Protein AF-A0A2N1PH96-F1 (afdb_monomer)

Structure (mmCIF, N/CA/C/O backbone):
data_AF-A0A2N1PH96-F1
#
_entry.id   AF-A0A2N1PH96-F1
#
loop_
_atom_site.group_PDB
_atom_site.id
_atom_site.type_symbol
_atom_site.label_atom_id
_atom_site.label_alt_id
_atom_site.label_comp_id
_atom_site.label_asym_id
_atom_site.label_entity_id
_atom_site.label_seq_id
_atom_site.pdbx_PDB_ins_code
_atom_site.Cartn_x
_atom_site.Cartn_y
_atom_site.Cartn_z
_atom_site.occupancy
_atom_site.B_iso_or_equiv
_atom_site.auth_seq_id
_atom_site.auth_comp_id
_atom_site.auth_asym_id
_atom_site.auth_atom_id
_atom_site.pdbx_PDB_model_num
ATOM 1 N N . MET A 1 1 ? -21.881 -2.972 7.061 1.00 75.38 1 MET A N 1
ATOM 2 C CA . MET A 1 1 ? -20.442 -2.940 7.422 1.00 75.38 1 MET A CA 1
ATOM 3 C C . MET A 1 1 ? -20.012 -4.102 8.317 1.00 75.38 1 MET A C 1
ATOM 5 O O . MET A 1 1 ? -19.094 -4.794 7.913 1.00 75.38 1 MET A O 1
ATOM 9 N N . LYS A 1 2 ? -20.687 -4.407 9.440 1.00 84.81 2 LYS A N 1
ATOM 10 C CA . LYS A 1 2 ? -20.290 -5.515 10.345 1.00 84.81 2 LYS A CA 1
ATOM 11 C C . LYS A 1 2 ? -20.098 -6.886 9.667 1.00 84.81 2 LYS A C 1
ATOM 13 O O . LYS A 1 2 ? -19.125 -7.567 9.949 1.00 84.81 2 LYS A O 1
ATOM 18 N N . LYS A 1 3 ? -20.984 -7.274 8.736 1.00 88.88 3 LYS A N 1
ATOM 19 C CA . LYS A 1 3 ? -20.842 -8.534 7.971 1.00 88.88 3 LYS A CA 1
ATOM 20 C C . LYS A 1 3 ? -19.588 -8.557 7.083 1.00 88.88 3 LYS A C 1
ATOM 22 O O . LYS A 1 3 ? -18.909 -9.570 7.022 1.00 88.88 3 LYS A O 1
ATOM 27 N N . LEU A 1 4 ? -19.274 -7.434 6.433 1.00 90.06 4 LEU A N 1
ATOM 28 C CA . LEU A 1 4 ? -18.084 -7.303 5.586 1.00 90.06 4 LEU A CA 1
ATOM 29 C C . LEU A 1 4 ? -16.803 -7.325 6.431 1.00 90.06 4 LEU A C 1
ATOM 31 O O . LEU A 1 4 ? -15.839 -7.979 6.068 1.00 90.06 4 LEU A O 1
ATOM 35 N N . GLU A 1 5 ? -16.821 -6.678 7.594 1.00 89.50 5 GLU A N 1
ATOM 36 C CA . GLU A 1 5 ? -15.717 -6.736 8.555 1.00 89.50 5 GLU A CA 1
ATOM 37 C C . GLU A 1 5 ? -15.510 -8.147 9.122 1.00 89.50 5 GLU A C 1
ATOM 39 O O . GLU A 1 5 ? -14.380 -8.608 9.252 1.00 89.50 5 GLU A O 1
ATOM 44 N N . SER A 1 6 ? -16.597 -8.872 9.400 1.00 91.69 6 SER A N 1
ATOM 45 C CA . SER A 1 6 ? -16.528 -10.282 9.794 1.00 91.69 6 SER A CA 1
ATOM 46 C C . SER A 1 6 ? -15.952 -11.160 8.683 1.00 91.69 6 SER A C 1
ATOM 48 O O . SER A 1 6 ? -15.213 -12.092 8.982 1.00 91.69 6 SER A O 1
ATOM 50 N N . PHE A 1 7 ? -16.263 -10.868 7.416 1.00 95.00 7 PHE A N 1
ATOM 51 C CA . PHE A 1 7 ? -15.663 -11.558 6.276 1.00 95.00 7 PHE A CA 1
ATOM 52 C C . PHE A 1 7 ? -14.160 -11.265 6.166 1.00 95.00 7 PHE A C 1
ATOM 54 O O . PHE A 1 7 ? -13.380 -12.203 6.045 1.00 95.00 7 PHE A O 1
ATOM 61 N N . LEU A 1 8 ? -13.734 -10.004 6.286 1.00 92.81 8 LEU A N 1
ATOM 62 C CA . LEU A 1 8 ? -12.311 -9.629 6.253 1.00 92.81 8 LEU A CA 1
ATOM 63 C C . LEU A 1 8 ? -11.494 -10.226 7.411 1.00 92.81 8 LEU A C 1
ATOM 65 O O . LEU A 1 8 ? -10.294 -10.434 7.271 1.00 92.81 8 LEU A O 1
ATOM 69 N N . ASN A 1 9 ? -12.142 -10.538 8.535 1.00 91.75 9 ASN A N 1
ATOM 70 C CA . ASN A 1 9 ? -11.541 -11.258 9.662 1.00 91.75 9 ASN A CA 1
ATOM 71 C C . ASN A 1 9 ? -11.556 -12.788 9.512 1.00 91.75 9 ASN A C 1
ATOM 73 O O . ASN A 1 9 ? -11.071 -13.497 10.390 1.00 91.75 9 ASN A O 1
ATOM 77 N N . SER A 1 10 ? -12.146 -13.324 8.443 1.00 94.12 10 SER A N 1
ATOM 78 C CA . SER A 1 10 ? -12.290 -14.767 8.264 1.00 94.12 10 SER A CA 1
ATOM 79 C C . SER A 1 10 ? -11.099 -15.381 7.528 1.00 94.12 10 SER A C 1
ATOM 81 O O . SER A 1 10 ? -10.511 -14.771 6.632 1.00 94.12 10 SER A O 1
ATOM 83 N N . GLY A 1 11 ? -10.807 -16.651 7.825 1.00 95.31 11 GLY A N 1
ATOM 84 C CA . GLY A 1 11 ? -9.854 -17.441 7.039 1.00 95.31 11 GLY A CA 1
ATOM 85 C C . GLY A 1 11 ? -10.263 -17.588 5.567 1.00 95.31 11 GLY A C 1
ATOM 86 O O . GLY A 1 11 ? -9.399 -17.744 4.710 1.00 95.31 11 GLY A O 1
ATOM 87 N N . LEU A 1 12 ? -11.559 -17.458 5.253 1.00 95.56 12 LEU A N 1
ATOM 88 C CA . LEU A 1 12 ? -12.065 -17.492 3.880 1.00 95.56 12 LEU A CA 1
ATOM 89 C C . LEU A 1 12 ? -11.561 -16.302 3.053 1.00 95.56 12 LEU A C 1
ATOM 91 O O . LEU A 1 12 ? -11.162 -16.491 1.909 1.00 95.56 12 LEU A O 1
ATOM 95 N N . TYR A 1 13 ? -11.540 -15.091 3.617 1.00 96.00 13 TYR A N 1
ATOM 96 C CA . TYR A 1 13 ? -10.972 -13.924 2.934 1.00 96.00 13 TYR A CA 1
ATOM 97 C C . TYR A 1 13 ? -9.489 -14.136 2.626 1.00 96.00 13 TYR A C 1
ATOM 99 O O . TYR A 1 13 ? -9.063 -13.947 1.489 1.00 96.00 13 TYR A O 1
ATOM 107 N N . ILE A 1 14 ? -8.728 -14.596 3.621 1.00 96.00 14 ILE A N 1
ATOM 108 C CA . ILE A 1 14 ? -7.304 -14.909 3.470 1.00 96.00 14 ILE A CA 1
ATOM 109 C C . ILE A 1 14 ? -7.112 -15.932 2.343 1.00 96.00 14 ILE A C 1
ATOM 111 O O . ILE A 1 14 ? -6.329 -15.694 1.425 1.00 96.00 14 ILE A O 1
ATOM 115 N N . PHE A 1 15 ? -7.880 -17.024 2.365 1.00 96.94 15 PHE A N 1
ATOM 116 C CA . PHE A 1 15 ? -7.850 -18.056 1.333 1.00 96.94 15 PHE A CA 1
ATOM 117 C C . PHE A 1 15 ? -8.158 -17.502 -0.063 1.00 96.94 15 PHE A C 1
ATOM 119 O O . PHE A 1 15 ? -7.416 -17.791 -0.994 1.00 96.94 15 PHE A O 1
ATOM 126 N N . ILE A 1 16 ? -9.197 -16.673 -0.215 1.00 96.44 16 ILE A N 1
ATOM 127 C CA . ILE A 1 16 ? -9.560 -16.064 -1.505 1.00 96.44 16 ILE A CA 1
ATOM 128 C C . ILE A 1 16 ? -8.419 -15.200 -2.043 1.00 96.44 16 ILE A C 1
ATOM 130 O O . ILE A 1 16 ? -8.079 -15.306 -3.219 1.00 96.44 16 ILE A O 1
ATOM 134 N N . ILE A 1 17 ? -7.809 -14.369 -1.195 1.00 97.12 17 ILE A N 1
ATOM 135 C CA . ILE A 1 17 ? -6.688 -13.517 -1.604 1.00 97.12 17 ILE A CA 1
ATOM 136 C C . ILE A 1 17 ? -5.512 -14.366 -2.079 1.00 97.12 17 ILE A C 1
ATOM 138 O O . ILE A 1 17 ? -5.009 -14.142 -3.176 1.00 97.12 17 ILE A O 1
ATOM 142 N N . PHE A 1 18 ? -5.122 -15.388 -1.318 1.00 95.75 18 PHE A N 1
ATOM 143 C CA . PHE A 1 18 ? -4.033 -16.273 -1.727 1.00 95.75 18 PHE A CA 1
ATOM 144 C C . PHE A 1 18 ? -4.375 -17.143 -2.937 1.00 95.75 18 PHE A C 1
ATOM 146 O O . PHE A 1 18 ? -3.480 -17.452 -3.718 1.00 95.75 18 PHE A O 1
ATOM 153 N N . LEU A 1 19 ? -5.644 -17.496 -3.147 1.00 94.75 19 LEU A N 1
ATOM 154 C CA . LEU A 1 19 ? -6.083 -18.207 -4.344 1.00 94.75 19 LEU A CA 1
ATOM 155 C C . LEU A 1 19 ? -5.944 -17.329 -5.593 1.00 94.75 19 LEU A C 1
ATOM 157 O O . LEU A 1 19 ? -5.438 -17.801 -6.607 1.00 94.75 19 LEU A O 1
ATOM 161 N N . ILE A 1 20 ? -6.331 -16.048 -5.511 1.00 93.50 20 ILE A N 1
ATOM 162 C CA . ILE A 1 20 ? -6.097 -15.073 -6.589 1.00 93.50 20 ILE A CA 1
ATOM 163 C C . ILE A 1 20 ? -4.599 -14.995 -6.883 1.00 93.50 20 ILE A C 1
ATOM 165 O O . ILE A 1 20 ? -4.194 -15.088 -8.041 1.00 93.50 20 ILE A O 1
ATOM 169 N N . THR A 1 21 ? -3.774 -14.878 -5.843 1.00 92.06 21 THR A N 1
ATOM 170 C CA . THR A 1 21 ? -2.311 -14.815 -5.959 1.00 92.06 21 THR A CA 1
ATOM 171 C C . THR A 1 21 ? -1.735 -16.050 -6.629 1.00 92.06 21 THR A C 1
ATOM 173 O O . THR A 1 21 ? -0.944 -15.924 -7.560 1.00 92.06 21 THR A O 1
ATOM 176 N N . PHE A 1 22 ? -2.169 -17.234 -6.197 1.00 91.00 22 PHE A N 1
ATOM 177 C CA . PHE A 1 22 ? -1.755 -18.506 -6.767 1.00 91.00 22 PHE A CA 1
ATOM 178 C C . PHE A 1 22 ? -2.091 -18.563 -8.257 1.00 91.00 22 PHE A C 1
ATOM 180 O O . PHE A 1 22 ? -1.178 -18.660 -9.067 1.00 91.00 22 PHE A O 1
ATOM 187 N N . VAL A 1 23 ? -3.360 -18.374 -8.634 1.00 89.50 23 VAL A N 1
ATOM 188 C CA . VAL A 1 23 ? -3.805 -18.420 -10.040 1.00 89.50 23 VAL A CA 1
ATOM 189 C C . VAL A 1 23 ? -3.067 -17.399 -10.909 1.00 89.50 23 VAL A C 1
ATOM 191 O O . VAL A 1 23 ? -2.692 -17.705 -12.039 1.00 89.50 23 VAL A O 1
ATOM 194 N N . SER A 1 24 ? -2.805 -16.204 -10.376 1.00 85.25 24 SER A N 1
ATOM 195 C CA . SER A 1 24 ? -2.079 -15.138 -11.084 1.00 85.25 24 SER A CA 1
ATOM 196 C C . SER A 1 24 ? -0.599 -15.462 -11.325 1.00 85.25 24 SER A C 1
ATOM 198 O O . SER A 1 24 ? 0.056 -14.790 -12.124 1.00 85.25 24 SER A O 1
ATOM 200 N N . TRP A 1 25 ? -0.057 -16.466 -10.630 1.00 84.38 25 TRP A N 1
ATOM 201 C CA . TRP A 1 25 ? 1.349 -16.860 -10.697 1.00 84.38 25 TRP A CA 1
ATOM 202 C C . TRP A 1 25 ? 1.571 -18.273 -11.267 1.00 84.38 25 TRP A C 1
ATOM 204 O O . TRP A 1 25 ? 2.633 -18.537 -11.825 1.00 84.38 25 TRP A O 1
ATOM 214 N N . SER A 1 26 ? 0.575 -19.165 -11.216 1.00 81.31 26 SER A N 1
ATOM 215 C CA . SER A 1 26 ? 0.693 -20.585 -11.595 1.00 81.31 26 SER A CA 1
ATOM 216 C C . SER A 1 26 ? 1.130 -20.853 -13.041 1.00 81.31 26 SER A C 1
ATOM 218 O O . SER A 1 26 ? 1.575 -21.955 -13.332 1.00 81.31 26 SER A O 1
ATOM 220 N N . PHE A 1 27 ? 1.028 -19.878 -13.947 1.00 69.00 27 PHE A N 1
ATOM 221 C CA . PHE A 1 27 ? 1.240 -20.078 -15.385 1.00 69.00 27 PHE A CA 1
ATOM 222 C C . PHE A 1 27 ? 2.553 -19.482 -15.927 1.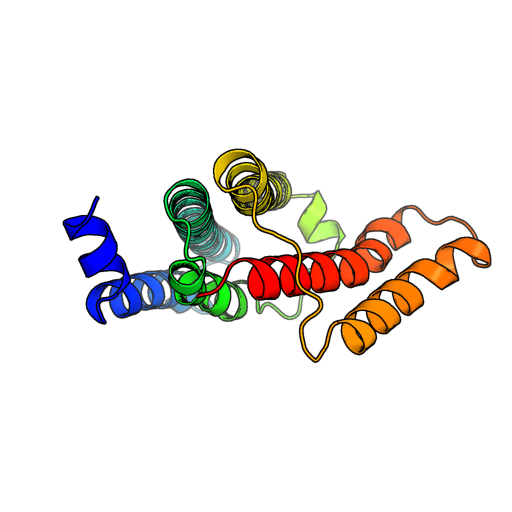00 69.00 27 PHE A C 1
ATOM 224 O O . PHE A 1 27 ? 2.656 -19.205 -17.122 1.00 69.00 27 PHE A O 1
ATOM 231 N N . TYR A 1 28 ? 3.551 -19.267 -15.061 1.00 64.69 28 TYR A N 1
ATOM 232 C CA . TYR A 1 28 ? 4.815 -18.599 -15.409 1.00 64.69 28 TYR A CA 1
ATOM 233 C C . TYR A 1 28 ? 5.633 -19.290 -16.504 1.00 64.69 28 TYR A C 1
ATOM 235 O O . TYR A 1 28 ? 6.210 -18.604 -17.346 1.00 64.69 28 TYR A O 1
ATOM 243 N N . HIS A 1 29 ? 5.676 -20.623 -16.508 1.00 61.03 29 HIS A N 1
ATOM 244 C CA . HIS A 1 29 ? 6.540 -21.378 -17.421 1.00 61.03 29 HIS A CA 1
ATOM 245 C C . HIS A 1 29 ? 5.845 -21.830 -18.712 1.00 61.03 29 HIS A C 1
ATOM 247 O O . HIS A 1 29 ? 6.481 -21.836 -19.762 1.00 61.03 29 HIS A O 1
ATOM 253 N N . ASP A 1 30 ? 4.551 -22.148 -18.655 1.00 60.44 30 ASP A N 1
ATOM 254 C CA . ASP A 1 30 ? 3.833 -22.789 -19.769 1.00 60.44 30 ASP A CA 1
ATOM 255 C C . ASP A 1 30 ? 3.104 -21.800 -20.694 1.00 60.44 30 ASP A C 1
ATOM 257 O O . ASP A 1 30 ? 2.476 -22.194 -21.676 1.00 60.44 30 ASP A O 1
ATOM 261 N N . THR A 1 31 ? 3.176 -20.501 -20.394 1.00 60.03 31 THR A N 1
ATOM 262 C CA . THR A 1 31 ? 2.460 -19.457 -21.135 1.00 60.03 31 THR A CA 1
ATOM 263 C C . THR A 1 31 ? 3.445 -18.555 -21.873 1.00 60.03 31 THR A C 1
ATOM 265 O O . THR A 1 31 ? 4.438 -18.130 -21.279 1.00 60.03 31 THR A O 1
ATOM 268 N N . PRO A 1 32 ? 3.174 -18.179 -23.140 1.00 68.44 32 PRO A N 1
ATOM 269 C CA . PRO A 1 32 ? 3.964 -17.170 -23.832 1.00 68.44 32 PRO A CA 1
ATOM 270 C C . PRO A 1 32 ? 4.161 -15.920 -22.954 1.00 68.44 32 PRO A C 1
ATOM 272 O O . PRO A 1 32 ? 3.184 -15.452 -22.357 1.00 68.44 32 PRO A O 1
ATOM 275 N N . PRO A 1 33 ? 5.371 -15.327 -22.891 1.00 68.56 33 PRO A N 1
ATOM 276 C CA . PRO A 1 33 ? 5.686 -14.267 -21.929 1.00 68.56 33 PRO A CA 1
ATOM 277 C C . PRO A 1 33 ? 4.701 -13.089 -21.921 1.00 68.56 33 PRO A C 1
ATOM 279 O O . PRO A 1 33 ? 4.430 -12.518 -20.869 1.00 68.56 33 PRO A O 1
ATOM 282 N N . HIS A 1 34 ? 4.127 -12.742 -23.076 1.00 68.50 34 HIS A N 1
ATOM 283 C CA . HIS A 1 34 ? 3.141 -11.667 -23.202 1.00 68.50 34 HIS A CA 1
ATOM 284 C C . HIS A 1 34 ? 1.797 -11.994 -22.524 1.00 68.50 34 HIS A C 1
ATOM 286 O O . HIS A 1 34 ? 1.234 -11.136 -21.848 1.00 68.50 34 HIS A O 1
ATOM 292 N N . LEU A 1 35 ? 1.307 -13.231 -22.652 1.00 62.34 35 LEU A N 1
ATOM 293 C CA . LEU A 1 35 ? 0.071 -13.694 -22.012 1.00 62.34 35 LEU A CA 1
ATOM 294 C C . LEU A 1 35 ? 0.272 -13.909 -20.509 1.00 62.34 35 LEU A C 1
ATOM 296 O O . LEU A 1 35 ? -0.582 -13.506 -19.722 1.00 62.34 35 LEU A O 1
ATOM 300 N N . PHE A 1 36 ? 1.422 -14.455 -20.096 1.00 66.38 36 PHE A N 1
ATOM 301 C CA . PHE A 1 36 ? 1.764 -14.550 -18.676 1.00 66.38 36 PHE A CA 1
ATOM 302 C C . PHE A 1 36 ? 1.774 -13.168 -18.018 1.00 66.38 36 PHE A C 1
ATOM 304 O O . PHE A 1 36 ? 1.128 -12.965 -16.990 1.00 66.38 36 PHE A O 1
ATOM 311 N N . ASN A 1 37 ? 2.469 -12.205 -18.634 1.00 73.75 37 ASN A N 1
ATOM 312 C CA . ASN A 1 37 ? 2.522 -10.840 -18.127 1.00 73.75 37 ASN A CA 1
ATOM 313 C C . ASN A 1 37 ? 1.109 -10.244 -18.021 1.00 73.75 37 ASN A C 1
ATOM 315 O O . ASN A 1 37 ? 0.803 -9.626 -17.009 1.00 73.75 37 ASN A O 1
ATOM 319 N N . LEU A 1 38 ? 0.224 -10.482 -18.996 1.00 75.00 38 LEU A N 1
ATOM 320 C CA . LEU A 1 38 ? -1.160 -10.005 -18.942 1.00 75.00 38 LEU A CA 1
ATOM 321 C C . LEU A 1 38 ? -1.938 -10.587 -17.748 1.00 75.00 38 LEU A C 1
ATOM 323 O O . LEU A 1 38 ? -2.524 -9.822 -16.983 1.00 75.00 38 LEU A O 1
ATOM 327 N N . TYR A 1 39 ? -1.936 -11.909 -17.552 1.00 77.12 39 TYR A N 1
ATOM 328 C CA . TYR A 1 39 ? -2.653 -12.538 -16.433 1.00 77.12 39 TYR A CA 1
ATOM 329 C C . TYR A 1 39 ? -2.090 -12.123 -15.075 1.00 77.12 39 TYR A C 1
ATOM 331 O O . TYR A 1 39 ? -2.848 -11.796 -14.160 1.00 77.12 39 TYR A O 1
ATOM 339 N N . ASN A 1 40 ? -0.765 -12.065 -14.963 1.00 81.31 40 ASN A N 1
ATOM 340 C CA . ASN A 1 40 ? -0.082 -11.604 -13.765 1.00 81.31 40 ASN A CA 1
ATOM 341 C C . ASN A 1 40 ? -0.442 -10.143 -13.440 1.00 81.31 40 ASN A C 1
ATOM 343 O O . ASN A 1 40 ? -0.769 -9.822 -12.298 1.00 81.31 40 ASN A O 1
ATOM 347 N N . MET A 1 41 ? -0.475 -9.273 -14.454 1.00 79.94 41 MET A N 1
ATOM 348 C CA . MET A 1 41 ? -0.858 -7.865 -14.321 1.00 79.94 41 MET A CA 1
ATOM 349 C C . MET A 1 41 ? -2.330 -7.691 -13.937 1.00 79.94 41 MET A C 1
ATOM 351 O O . MET A 1 41 ? -2.635 -6.854 -13.087 1.00 79.94 41 MET A O 1
ATOM 355 N N . ILE A 1 42 ? -3.240 -8.485 -14.508 1.00 84.69 42 ILE A N 1
ATOM 356 C CA . ILE A 1 42 ? -4.659 -8.496 -14.116 1.00 84.69 42 ILE A CA 1
ATOM 357 C C . ILE A 1 42 ? -4.792 -8.896 -12.643 1.00 84.69 42 ILE A C 1
ATOM 359 O O . ILE A 1 42 ? -5.450 -8.195 -11.875 1.00 84.69 42 ILE A O 1
ATOM 363 N N . GLY A 1 43 ? -4.126 -9.976 -12.234 1.00 88.50 43 GLY A N 1
ATOM 364 C CA . GLY A 1 43 ? -4.099 -10.438 -10.848 1.00 88.50 43 GLY A CA 1
ATOM 365 C C . GLY A 1 43 ? -3.576 -9.384 -9.878 1.00 88.50 43 GLY A C 1
ATOM 366 O O . GLY A 1 43 ? -4.220 -9.072 -8.873 1.00 88.50 43 GLY A O 1
ATOM 367 N N . LEU A 1 44 ? -2.444 -8.766 -10.222 1.00 88.25 44 LEU A N 1
ATOM 368 C CA . LEU A 1 44 ? -1.855 -7.665 -9.465 1.00 88.25 44 LEU A CA 1
ATOM 369 C C . LEU A 1 44 ? -2.839 -6.501 -9.314 1.00 88.25 44 LEU A C 1
ATOM 371 O O . LEU A 1 44 ? -3.010 -5.974 -8.215 1.00 88.25 44 LEU A O 1
ATOM 375 N N . PHE A 1 45 ? -3.516 -6.111 -10.394 1.00 88.81 45 PHE A N 1
ATOM 376 C CA . PHE A 1 45 ? -4.467 -5.005 -10.368 1.00 88.81 45 PHE A CA 1
ATOM 377 C C . PHE A 1 45 ? -5.707 -5.312 -9.530 1.00 88.81 45 PHE A C 1
ATOM 379 O O . PHE A 1 45 ? -6.146 -4.453 -8.767 1.00 88.81 45 PHE A O 1
ATOM 386 N N . ILE A 1 46 ? -6.238 -6.535 -9.603 1.00 92.81 46 ILE A N 1
ATOM 387 C CA . ILE A 1 46 ? -7.341 -6.983 -8.742 1.00 92.81 46 ILE A CA 1
ATOM 388 C C . ILE A 1 46 ? -6.939 -6.858 -7.271 1.00 92.81 46 ILE A C 1
ATOM 390 O O . ILE A 1 46 ? -7.679 -6.286 -6.471 1.00 92.81 46 ILE A O 1
ATOM 394 N N . LEU A 1 47 ? -5.746 -7.332 -6.911 1.00 94.88 47 LEU A N 1
ATOM 395 C CA . LEU A 1 47 ? -5.243 -7.247 -5.542 1.00 94.88 47 LEU A CA 1
ATOM 396 C C . LEU A 1 47 ? -5.011 -5.797 -5.095 1.00 94.88 47 LEU A C 1
ATOM 398 O O . LEU A 1 47 ? -5.347 -5.455 -3.962 1.00 94.88 47 LEU A O 1
ATOM 402 N N . ILE A 1 48 ? -4.502 -4.927 -5.974 1.00 94.75 48 ILE A N 1
ATOM 403 C CA . ILE A 1 48 ? -4.366 -3.486 -5.711 1.00 94.75 48 ILE A CA 1
ATOM 404 C C . ILE A 1 48 ? -5.736 -2.850 -5.482 1.00 94.75 48 ILE A C 1
ATOM 406 O O . ILE A 1 48 ? -5.908 -2.118 -4.509 1.00 94.75 48 ILE A O 1
ATOM 410 N N . ALA A 1 49 ? -6.725 -3.151 -6.322 1.00 94.56 49 ALA A N 1
ATOM 411 C CA . ALA A 1 49 ? -8.076 -2.626 -6.178 1.00 94.56 49 ALA A CA 1
ATOM 412 C C . ALA A 1 49 ? -8.709 -3.070 -4.851 1.00 94.56 49 ALA A C 1
ATOM 414 O O . ALA A 1 49 ? -9.245 -2.235 -4.121 1.00 94.56 49 ALA A O 1
ATOM 415 N N . ILE A 1 50 ? -8.590 -4.354 -4.493 1.00 95.94 50 ILE A N 1
ATOM 416 C CA . ILE A 1 50 ? -9.064 -4.878 -3.204 1.00 95.94 50 ILE A CA 1
ATOM 417 C C . ILE A 1 50 ? -8.357 -4.165 -2.048 1.00 95.94 50 ILE A C 1
ATOM 419 O O . ILE A 1 50 ? -9.022 -3.664 -1.143 1.00 95.94 50 ILE A O 1
ATOM 423 N N . ASN A 1 51 ? -7.028 -4.065 -2.092 1.00 96.06 51 ASN A N 1
ATOM 424 C CA . ASN A 1 51 ? -6.232 -3.388 -1.073 1.00 96.06 51 ASN A CA 1
ATOM 425 C C . ASN A 1 51 ? -6.677 -1.929 -0.890 1.00 96.06 51 ASN A C 1
ATOM 427 O O . ASN A 1 51 ? -6.952 -1.493 0.227 1.00 96.06 51 ASN A O 1
ATOM 431 N N . THR A 1 52 ? -6.813 -1.184 -1.987 1.00 96.06 52 THR A N 1
ATOM 432 C CA . THR A 1 52 ? -7.257 0.213 -1.978 1.00 96.06 52 THR A CA 1
ATOM 433 C C . THR A 1 52 ? -8.676 0.347 -1.427 1.00 96.06 52 THR A C 1
ATOM 435 O O . THR A 1 52 ? -8.918 1.222 -0.596 1.00 96.06 52 THR A O 1
ATOM 438 N N . LEU A 1 53 ? -9.602 -0.543 -1.796 1.00 95.38 53 LEU A N 1
ATOM 439 C CA . LEU A 1 53 ? -10.964 -0.561 -1.251 1.00 95.38 53 LEU A CA 1
ATOM 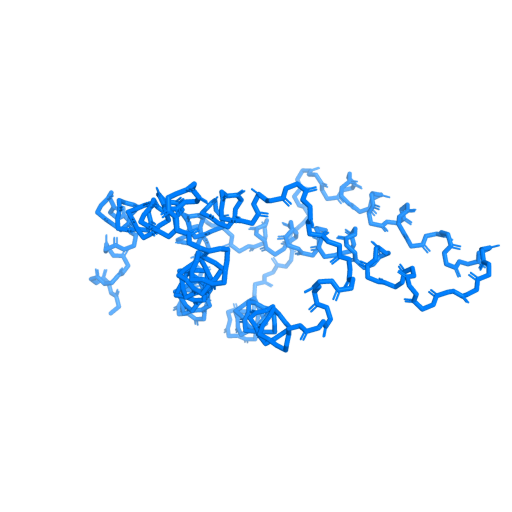440 C C . LEU A 1 53 ? -10.988 -0.855 0.252 1.00 95.38 53 LEU A C 1
ATOM 442 O O . LEU A 1 53 ? -11.722 -0.191 0.988 1.00 95.38 53 LEU A O 1
ATOM 446 N N . VAL A 1 54 ? -10.185 -1.813 0.720 1.00 95.62 54 VAL A N 1
ATOM 447 C CA . VAL A 1 54 ? -10.052 -2.143 2.146 1.00 95.62 54 VAL A CA 1
ATOM 448 C C . VAL A 1 54 ? -9.530 -0.933 2.918 1.00 95.62 54 VAL A C 1
ATOM 450 O O . VAL A 1 54 ? -10.174 -0.501 3.877 1.00 95.62 54 VAL A O 1
ATOM 453 N N . LEU A 1 55 ? -8.427 -0.330 2.465 1.00 96.31 55 LEU A N 1
ATOM 454 C CA . LEU A 1 55 ? -7.834 0.851 3.099 1.00 96.31 55 LEU A CA 1
ATOM 455 C C . LEU A 1 55 ? -8.786 2.053 3.090 1.00 96.31 55 LEU A C 1
ATOM 457 O O . LEU A 1 55 ? -8.889 2.761 4.090 1.00 96.31 55 LEU A O 1
ATOM 461 N N . ALA A 1 56 ? -9.530 2.262 2.004 1.00 95.38 56 ALA A N 1
ATOM 462 C CA . ALA A 1 56 ? -10.511 3.336 1.914 1.00 95.38 56 ALA A CA 1
ATOM 463 C C . ALA A 1 56 ? -11.717 3.115 2.841 1.00 95.38 56 ALA A C 1
ATOM 465 O O . ALA A 1 56 ? -12.317 4.088 3.304 1.00 95.38 56 ALA A O 1
ATOM 466 N N . SER A 1 57 ? -12.091 1.860 3.113 1.00 94.75 57 SER A N 1
ATOM 467 C CA . SER A 1 57 ? -13.350 1.502 3.781 1.00 94.75 57 SER A CA 1
ATOM 468 C C . SER A 1 57 ? -13.223 1.236 5.278 1.00 94.75 57 SER A C 1
ATOM 470 O O . SER A 1 57 ? -14.184 1.480 6.013 1.00 94.75 57 SER A O 1
ATOM 472 N N . PHE A 1 58 ? -12.067 0.760 5.742 1.00 94.50 58 PHE A N 1
ATOM 473 C CA . PHE A 1 58 ? -11.878 0.286 7.112 1.00 94.50 58 PHE A CA 1
ATOM 474 C C . PHE A 1 58 ? -10.777 1.046 7.841 1.00 94.50 58 PHE A C 1
ATOM 476 O O . PHE A 1 58 ? -9.727 1.351 7.285 1.00 94.50 58 PHE A O 1
ATOM 483 N N . LYS A 1 59 ? -11.019 1.316 9.129 1.00 93.31 59 LYS A 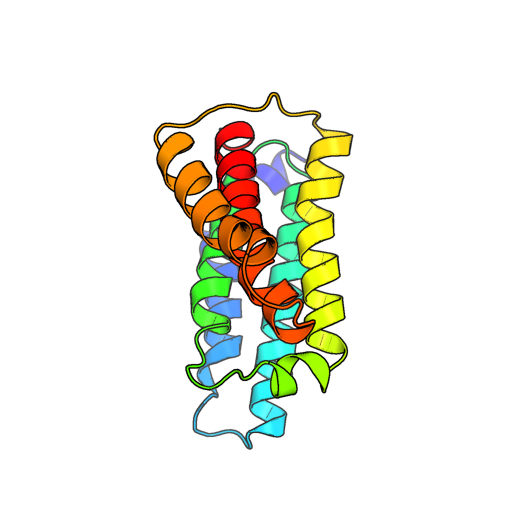N 1
ATOM 484 C CA . LYS A 1 59 ? -10.057 2.002 10.000 1.00 93.31 59 LYS A CA 1
ATOM 485 C C . LYS A 1 59 ? -8.888 1.103 10.407 1.00 93.31 59 LYS A C 1
ATOM 487 O O . LYS A 1 59 ? -7.810 1.625 10.658 1.00 93.31 59 LYS A O 1
ATOM 492 N N . ASN A 1 60 ? -9.111 -0.208 10.523 1.00 93.19 60 ASN A N 1
ATOM 493 C CA . ASN A 1 60 ? -8.041 -1.158 10.800 1.00 93.19 60 ASN A CA 1
ATOM 494 C C . ASN A 1 60 ? -7.408 -1.608 9.482 1.00 93.19 60 ASN A C 1
ATOM 496 O O . ASN A 1 60 ? -8.080 -2.208 8.644 1.00 93.19 60 ASN A O 1
ATOM 500 N N . THR A 1 61 ? -6.124 -1.323 9.309 1.00 94.88 61 THR A N 1
ATOM 501 C CA . THR A 1 61 ? -5.363 -1.711 8.117 1.00 94.88 61 THR A CA 1
ATOM 502 C C . THR A 1 61 ? -4.833 -3.138 8.191 1.00 94.88 61 THR A C 1
ATOM 504 O O . THR A 1 61 ? -4.315 -3.640 7.204 1.00 94.88 61 THR A O 1
ATOM 507 N N . LEU A 1 62 ? -5.035 -3.857 9.301 1.00 94.38 62 LEU A N 1
ATOM 508 C CA . LEU A 1 62 ? -4.689 -5.278 9.403 1.00 94.38 62 LEU A CA 1
ATOM 509 C C . LEU A 1 62 ? -5.357 -6.127 8.301 1.00 94.38 62 LEU A C 1
ATOM 511 O O . LEU A 1 62 ? -4.760 -7.076 7.798 1.00 94.38 62 LEU A O 1
ATOM 515 N N . TYR A 1 63 ? -6.553 -5.736 7.851 1.00 94.81 63 TYR A N 1
ATOM 516 C CA . TYR A 1 63 ? -7.278 -6.409 6.766 1.00 94.81 63 TYR A CA 1
ATOM 517 C C . TYR A 1 63 ? -6.575 -6.328 5.402 1.00 94.81 63 TYR A C 1
ATOM 519 O O . TYR A 1 63 ? -6.900 -7.110 4.510 1.00 94.81 63 TYR A O 1
ATOM 527 N N . SER A 1 64 ? -5.622 -5.411 5.212 1.00 95.56 64 SER A N 1
ATOM 528 C CA . SER A 1 64 ? -4.845 -5.307 3.974 1.00 95.56 64 SER A CA 1
ATOM 529 C C . SER A 1 64 ? -3.553 -6.133 3.996 1.00 95.56 64 SER A C 1
ATOM 531 O O . SER A 1 64 ? -2.876 -6.236 2.976 1.00 95.56 64 SER A O 1
ATOM 533 N N . LEU A 1 65 ? -3.198 -6.780 5.115 1.00 93.62 65 LEU A N 1
ATOM 534 C CA . LEU A 1 65 ? -2.004 -7.632 5.171 1.00 93.62 65 LEU A CA 1
ATOM 535 C C . LEU A 1 65 ? -2.021 -8.775 4.143 1.00 93.62 65 LEU A C 1
ATOM 537 O O . LEU A 1 65 ? -1.003 -8.947 3.471 1.00 93.62 65 LEU A O 1
ATOM 541 N N . PRO A 1 66 ? -3.126 -9.528 3.943 1.00 95.38 66 PRO A N 1
ATOM 542 C CA . PRO A 1 66 ? -3.143 -10.600 2.947 1.00 95.38 66 PRO A CA 1
ATOM 543 C C . PRO A 1 66 ? -2.820 -10.104 1.531 1.00 95.38 66 PRO A C 1
ATOM 545 O O . PRO A 1 66 ? -2.085 -10.765 0.796 1.00 95.38 66 PRO A O 1
ATOM 548 N N . THR A 1 67 ? -3.311 -8.916 1.156 1.00 95.00 67 THR A N 1
ATOM 549 C CA . THR A 1 67 ? -3.016 -8.308 -0.149 1.00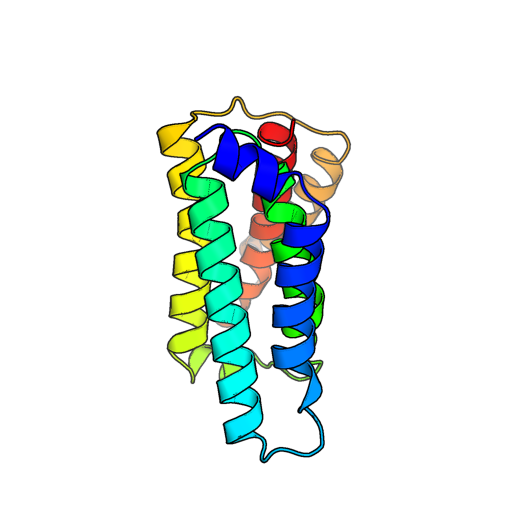 95.00 67 THR A CA 1
ATOM 550 C C . THR A 1 67 ? -1.568 -7.834 -0.246 1.00 95.00 67 THR A C 1
ATOM 552 O O . THR A 1 67 ? -0.925 -8.089 -1.259 1.00 95.00 67 THR A O 1
ATOM 555 N N . ILE A 1 68 ? -1.007 -7.227 0.807 1.00 91.81 68 ILE A N 1
ATOM 556 C CA . ILE A 1 68 ? 0.413 -6.827 0.828 1.00 91.81 68 ILE A CA 1
ATOM 557 C C . ILE A 1 68 ? 1.331 -8.032 0.662 1.00 91.81 68 ILE A C 1
ATOM 559 O O . ILE A 1 68 ? 2.251 -8.000 -0.151 1.00 91.81 68 ILE A O 1
ATOM 563 N N . ILE A 1 69 ? 1.081 -9.097 1.427 1.00 92.75 69 ILE A N 1
ATOM 564 C CA . ILE A 1 69 ? 1.873 -10.326 1.358 1.00 92.75 69 ILE A CA 1
ATOM 565 C C . ILE A 1 69 ? 1.788 -10.910 -0.054 1.00 92.75 69 ILE A C 1
ATOM 567 O O . ILE A 1 69 ? 2.800 -11.311 -0.618 1.00 92.75 69 ILE A O 1
ATOM 571 N N . SER A 1 70 ? 0.605 -10.882 -0.664 1.00 92.69 70 SER A N 1
ATOM 572 C CA . SER A 1 70 ? 0.403 -11.331 -2.043 1.00 92.69 70 SER A CA 1
ATOM 573 C C . SER A 1 70 ? 1.221 -10.542 -3.070 1.00 92.69 70 SER A C 1
ATOM 575 O O . SER A 1 70 ? 1.750 -11.137 -4.010 1.00 92.69 70 SER A O 1
ATOM 577 N N . PHE A 1 71 ? 1.402 -9.229 -2.880 1.00 88.56 71 PHE A N 1
ATOM 578 C CA . PHE A 1 71 ? 2.271 -8.429 -3.750 1.00 88.56 71 PHE A CA 1
ATOM 579 C C . PHE A 1 71 ? 3.723 -8.914 -3.726 1.00 88.56 71 PHE A C 1
ATOM 581 O O . PHE A 1 71 ? 4.360 -8.931 -4.777 1.00 88.56 71 PHE A O 1
ATOM 588 N N . LEU A 1 72 ? 4.230 -9.366 -2.572 1.00 85.12 72 LEU A N 1
ATOM 589 C CA . LEU A 1 72 ? 5.595 -9.898 -2.458 1.00 85.12 72 LEU A CA 1
ATOM 590 C C . LEU A 1 72 ? 5.810 -11.147 -3.320 1.00 85.12 72 LEU A C 1
ATOM 592 O O . LEU A 1 72 ? 6.917 -11.360 -3.804 1.00 85.12 72 LEU A O 1
ATOM 596 N N . PHE A 1 73 ? 4.768 -11.954 -3.531 1.00 82.69 73 PHE A N 1
ATOM 597 C CA . PHE A 1 73 ? 4.843 -13.150 -4.373 1.00 82.69 73 PHE A CA 1
ATOM 598 C C . PHE A 1 73 ? 4.708 -12.823 -5.861 1.00 82.69 73 PHE A C 1
ATOM 600 O O . PHE A 1 73 ? 5.478 -13.326 -6.674 1.00 82.69 73 PHE A O 1
ATOM 607 N N . ILE A 1 74 ? 3.766 -11.951 -6.227 1.00 80.19 74 ILE A N 1
ATOM 608 C CA . ILE A 1 7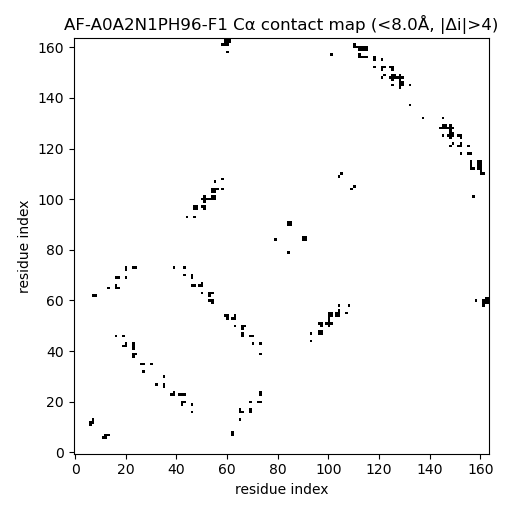4 ? 3.493 -11.622 -7.635 1.00 80.19 74 ILE A CA 1
ATOM 609 C C . ILE A 1 74 ? 4.600 -10.770 -8.258 1.00 80.19 74 ILE A C 1
ATOM 611 O O . ILE A 1 74 ? 4.953 -10.988 -9.414 1.00 80.19 74 ILE A O 1
ATOM 615 N N . ILE A 1 75 ? 5.152 -9.812 -7.507 1.00 73.81 75 ILE A N 1
ATOM 616 C CA . ILE A 1 75 ? 6.151 -8.854 -8.011 1.00 73.81 75 ILE A CA 1
ATOM 617 C C . ILE A 1 75 ? 7.565 -9.466 -8.023 1.00 73.81 75 ILE A C 1
ATOM 619 O O . ILE A 1 75 ? 8.491 -8.877 -8.579 1.00 73.81 75 ILE A O 1
ATOM 623 N N . ASN A 1 76 ? 7.756 -10.667 -7.464 1.00 66.25 76 ASN A N 1
ATOM 624 C CA . ASN A 1 76 ? 9.047 -11.350 -7.447 1.00 66.25 76 ASN A CA 1
ATOM 625 C C . ASN A 1 76 ? 9.419 -11.885 -8.841 1.00 66.25 76 ASN A C 1
ATOM 627 O O . ASN A 1 76 ? 9.270 -13.065 -9.154 1.00 66.25 76 ASN A O 1
ATOM 631 N N . LYS A 1 77 ? 9.902 -10.984 -9.697 1.00 61.09 77 LYS A N 1
ATOM 632 C CA . LYS A 1 77 ? 10.551 -11.295 -10.966 1.00 61.09 77 LYS A CA 1
ATOM 633 C C . LYS A 1 77 ? 11.928 -10.643 -10.950 1.00 61.09 77 LYS A C 1
ATOM 635 O O . LYS A 1 77 ? 12.045 -9.421 -10.963 1.00 61.09 77 LYS A O 1
ATOM 640 N N . ALA A 1 78 ? 12.971 -11.470 -10.934 1.00 47.91 78 ALA A N 1
ATOM 641 C CA . ALA A 1 78 ? 14.368 -11.049 -10.787 1.00 47.91 78 ALA A CA 1
ATOM 642 C C . ALA A 1 78 ? 14.896 -10.128 -11.913 1.00 47.91 78 ALA A C 1
ATOM 644 O O . ALA A 1 78 ? 16.008 -9.623 -11.814 1.00 47.91 78 ALA A O 1
ATOM 645 N N . THR A 1 79 ? 14.122 -9.908 -12.983 1.00 53.28 79 THR A N 1
ATOM 646 C CA . THR A 1 79 ? 14.549 -9.214 -14.211 1.00 53.28 79 THR A CA 1
ATOM 647 C C . THR A 1 79 ? 13.697 -7.994 -14.581 1.00 53.28 79 THR A C 1
ATOM 649 O O . THR A 1 79 ? 13.660 -7.602 -15.746 1.00 53.28 79 THR A O 1
ATOM 652 N N . ILE A 1 80 ? 13.000 -7.364 -13.628 1.00 56.62 80 ILE A N 1
ATOM 653 C CA . ILE A 1 80 ? 12.314 -6.087 -13.897 1.00 56.62 80 ILE A CA 1
ATOM 654 C C . ILE A 1 80 ? 13.361 -4.962 -13.943 1.00 56.62 80 ILE A C 1
ATOM 656 O O . ILE A 1 80 ? 13.836 -4.507 -12.906 1.00 56.62 80 ILE A O 1
ATOM 660 N N . SER A 1 81 ? 13.726 -4.510 -15.147 1.00 55.62 81 SER A N 1
ATOM 661 C CA . SER A 1 81 ? 14.541 -3.301 -15.335 1.00 55.62 81 SER A CA 1
ATOM 662 C C . SER A 1 81 ? 13.674 -2.037 -15.300 1.00 55.62 81 SER A C 1
ATOM 664 O O . SER A 1 81 ? 12.479 -2.086 -15.595 1.00 55.62 81 SER A O 1
ATOM 666 N N . PHE A 1 82 ? 14.265 -0.879 -14.993 1.00 52.38 82 PHE A N 1
ATOM 667 C CA . PHE A 1 82 ? 13.548 0.405 -15.006 1.00 52.38 82 PHE A CA 1
ATOM 668 C C . PHE A 1 82 ? 12.965 0.762 -16.387 1.00 52.38 82 PHE A C 1
ATOM 670 O O . PHE A 1 82 ? 11.867 1.312 -16.447 1.00 52.38 82 PHE A O 1
ATOM 677 N N . GLU A 1 83 ? 13.627 0.378 -17.484 1.00 52.31 83 GLU A N 1
ATOM 678 C CA . GLU A 1 83 ? 13.084 0.506 -18.851 1.00 52.31 83 GLU A CA 1
ATOM 679 C C . GLU A 1 83 ? 11.814 -0.328 -19.055 1.00 52.31 83 GLU A C 1
ATOM 681 O O . GLU A 1 83 ? 10.872 0.100 -19.719 1.00 52.31 83 GLU A O 1
ATOM 686 N N . SER A 1 84 ? 11.751 -1.503 -18.424 1.00 56.84 84 SER A N 1
ATOM 687 C CA . SER A 1 84 ? 10.566 -2.362 -18.457 1.00 56.84 84 SER A CA 1
ATOM 688 C C . SER A 1 84 ? 9.393 -1.745 -17.694 1.00 56.84 84 SER A C 1
ATOM 690 O O . SER A 1 84 ? 8.246 -2.046 -17.988 1.00 56.84 84 SER A O 1
ATOM 692 N N . VAL A 1 85 ? 9.643 -0.899 -16.693 1.00 51.19 85 VAL A N 1
ATOM 693 C CA . VAL A 1 85 ? 8.581 -0.261 -15.897 1.00 51.19 85 VAL A CA 1
ATOM 694 C C . VAL A 1 85 ? 8.024 0.977 -16.602 1.00 51.19 85 VAL A C 1
ATOM 696 O O . VAL A 1 85 ? 6.827 1.237 -16.506 1.00 51.19 85 VAL A O 1
ATOM 699 N N . SER A 1 86 ? 8.860 1.723 -17.330 1.00 49.31 86 SER A N 1
ATOM 700 C CA . SER A 1 86 ? 8.453 2.935 -18.052 1.00 49.31 86 SER A CA 1
ATOM 701 C C . SER A 1 86 ? 7.785 2.652 -19.402 1.00 49.31 86 SER A C 1
ATOM 703 O O . SER A 1 86 ? 6.918 3.421 -19.814 1.00 49.31 86 SER A O 1
ATOM 705 N N . ALA A 1 87 ? 8.127 1.546 -20.072 1.00 56.56 87 ALA A N 1
ATOM 706 C CA . ALA A 1 87 ? 7.536 1.166 -21.360 1.00 56.56 87 ALA A CA 1
ATOM 707 C C . ALA A 1 87 ? 6.070 0.700 -21.257 1.00 56.56 87 ALA A C 1
ATOM 709 O O . ALA A 1 87 ? 5.324 0.762 -22.235 1.00 56.56 87 ALA A O 1
ATOM 710 N N . PHE A 1 88 ? 5.630 0.260 -20.075 1.00 57.28 88 PHE A N 1
ATOM 711 C CA . PHE A 1 88 ? 4.248 -0.133 -19.829 1.00 57.28 88 PHE A CA 1
ATOM 712 C C . PHE A 1 88 ? 3.570 0.950 -18.975 1.00 57.28 88 PHE A C 1
ATOM 714 O O . PHE A 1 88 ? 3.852 1.103 -17.791 1.00 57.28 88 PHE A O 1
ATOM 721 N N . GLY A 1 89 ? 2.622 1.700 -19.544 1.00 64.62 89 GLY A N 1
ATOM 722 C CA . GLY A 1 89 ? 1.833 2.686 -18.783 1.00 64.62 89 GLY A CA 1
ATOM 723 C C . GLY A 1 89 ? 1.001 2.067 -17.644 1.00 64.62 89 GLY A C 1
ATOM 724 O O . GLY A 1 89 ? 0.590 2.757 -16.712 1.00 64.62 89 GLY A O 1
ATOM 725 N N . PHE A 1 90 ? 0.782 0.750 -17.685 1.00 71.94 90 PHE A N 1
ATOM 726 C CA . PHE A 1 90 ? -0.001 0.018 -16.693 1.00 71.94 90 PHE A CA 1
ATOM 727 C C . PHE A 1 90 ? 0.655 -0.050 -15.301 1.00 71.94 90 PHE A C 1
ATOM 729 O O . PHE A 1 90 ? -0.032 0.299 -14.345 1.00 71.94 90 PHE A O 1
ATOM 736 N N . PRO A 1 91 ? 1.938 -0.438 -15.125 1.00 72.75 91 PRO A N 1
ATOM 737 C CA . PRO A 1 91 ? 2.641 -0.324 -13.846 1.00 72.75 91 PRO A CA 1
ATOM 738 C C . PRO A 1 91 ? 2.515 1.048 -13.175 1.00 72.75 91 PRO A C 1
ATOM 740 O O . PRO A 1 91 ? 2.233 1.112 -11.981 1.00 72.75 91 PRO A O 1
ATOM 743 N N . LEU A 1 92 ? 2.653 2.140 -13.935 1.00 75.06 92 LEU A N 1
ATOM 744 C CA . LEU A 1 92 ? 2.503 3.503 -13.408 1.00 75.06 92 LEU A CA 1
ATOM 745 C C . LEU A 1 92 ? 1.076 3.770 -12.918 1.00 75.06 92 LEU A C 1
ATOM 747 O O . LEU A 1 92 ? 0.877 4.308 -11.824 1.00 75.06 92 LEU A O 1
ATOM 751 N N . PHE A 1 93 ? 0.073 3.356 -13.694 1.00 81.94 93 PHE A N 1
ATOM 752 C CA . PHE A 1 93 ? -1.326 3.449 -13.290 1.00 81.94 93 PHE A CA 1
ATOM 753 C C . PHE A 1 93 ? -1.620 2.604 -12.040 1.00 81.94 93 PHE A C 1
ATOM 755 O O . PHE A 1 93 ? -2.172 3.113 -11.066 1.00 81.94 93 PHE A O 1
ATOM 762 N N . ALA A 1 94 ? -1.194 1.341 -12.023 1.00 83.44 94 ALA A N 1
ATOM 763 C CA . ALA A 1 94 ? -1.380 0.424 -10.903 1.00 83.44 94 ALA A CA 1
ATOM 764 C C . ALA A 1 94 ? -0.717 0.952 -9.620 1.00 83.44 94 ALA A C 1
ATOM 766 O O . ALA A 1 94 ? -1.339 0.959 -8.556 1.00 83.44 94 ALA A O 1
ATOM 767 N N . PHE A 1 95 ? 0.506 1.476 -9.724 1.00 81.69 95 PHE A N 1
ATOM 768 C CA . PHE A 1 95 ? 1.211 2.106 -8.611 1.00 81.69 95 PHE A CA 1
ATOM 769 C C . PHE A 1 95 ? 0.476 3.350 -8.088 1.00 81.69 95 PHE A C 1
ATOM 771 O O . PHE A 1 95 ? 0.334 3.527 -6.878 1.00 81.69 95 PHE A O 1
ATOM 778 N N . SER A 1 96 ? -0.074 4.172 -8.985 1.00 86.44 96 SER A N 1
ATOM 779 C CA . SER A 1 96 ? -0.881 5.339 -8.607 1.00 86.44 96 SER A CA 1
ATOM 780 C C . SER A 1 96 ? -2.135 4.928 -7.824 1.00 86.44 96 SER A C 1
ATOM 782 O O . SER A 1 96 ? -2.420 5.490 -6.766 1.00 86.44 96 SER A O 1
ATOM 784 N N . VAL A 1 97 ? -2.853 3.895 -8.282 1.00 90.62 97 VAL A N 1
ATOM 785 C CA . VAL A 1 97 ? -4.032 3.350 -7.582 1.00 90.62 97 VAL A CA 1
ATOM 786 C C . VAL A 1 97 ? -3.659 2.757 -6.221 1.00 90.62 97 VAL A C 1
ATOM 788 O O . VAL A 1 97 ? -4.405 2.922 -5.252 1.00 90.62 97 VAL A O 1
ATOM 791 N N . PHE A 1 98 ? -2.503 2.102 -6.120 1.00 89.81 98 PHE A N 1
ATOM 792 C CA . PHE A 1 98 ? -1.990 1.581 -4.856 1.00 89.81 98 PHE A CA 1
ATOM 793 C C . PHE A 1 98 ? -1.733 2.703 -3.838 1.00 89.81 98 PHE A C 1
ATOM 795 O O . PHE A 1 98 ? -2.146 2.582 -2.684 1.00 89.81 98 PHE A O 1
ATOM 802 N N . LEU A 1 99 ? -1.129 3.821 -4.257 1.00 90.75 99 LEU A N 1
ATOM 803 C CA . LEU A 1 99 ? -0.875 4.976 -3.385 1.00 90.75 99 LEU A CA 1
ATOM 804 C C . LEU A 1 99 ? -2.152 5.725 -2.973 1.00 90.75 99 LEU A C 1
ATOM 806 O O . LEU A 1 99 ? -2.199 6.299 -1.881 1.00 90.75 99 LEU A O 1
ATOM 810 N N . LEU A 1 100 ? -3.208 5.694 -3.793 1.00 94.25 100 LEU A N 1
ATOM 811 C CA . LEU A 1 100 ? -4.495 6.300 -3.436 1.00 94.25 100 LEU A CA 1
ATOM 812 C C . LEU A 1 100 ? -5.116 5.667 -2.183 1.00 94.25 100 LEU A C 1
ATOM 814 O O . LEU A 1 100 ? -5.739 6.381 -1.401 1.00 94.25 100 LEU A O 1
ATOM 818 N N . GLY A 1 101 ? -4.927 4.365 -1.946 1.00 94.25 101 GLY A N 1
ATOM 819 C CA . GLY A 1 101 ? -5.474 3.673 -0.771 1.00 94.25 101 GLY A CA 1
ATOM 820 C C . GLY A 1 101 ? -5.040 4.307 0.558 1.00 94.25 101 GLY A C 1
ATOM 821 O O . GLY A 1 101 ? -5.899 4.777 1.312 1.00 94.25 101 GLY A O 1
ATOM 822 N N . PRO A 1 102 ? -3.727 4.383 0.848 1.00 93.88 102 PRO A N 1
ATOM 823 C CA . PRO A 1 102 ? -3.208 5.077 2.023 1.00 93.88 102 PRO A CA 1
ATOM 824 C C . PRO A 1 102 ? -3.616 6.554 2.096 1.00 93.88 102 PRO A C 1
ATOM 826 O O . PRO A 1 102 ? -3.985 7.022 3.173 1.00 93.88 102 PRO A O 1
ATOM 829 N N . LEU A 1 103 ? -3.607 7.288 0.974 1.00 94.62 103 LEU A N 1
ATOM 830 C CA . LEU A 1 103 ? -4.014 8.701 0.941 1.00 94.62 103 LEU A CA 1
ATOM 831 C C . LEU A 1 103 ? -5.473 8.886 1.376 1.00 94.62 103 LEU A C 1
ATOM 833 O O . LEU A 1 103 ? -5.758 9.674 2.281 1.00 94.62 103 LEU A O 1
ATOM 837 N N . ILE A 1 104 ? -6.395 8.119 0.788 1.00 96.38 104 ILE A N 1
ATOM 838 C CA . ILE A 1 104 ? -7.815 8.131 1.159 1.00 96.38 104 ILE A CA 1
ATOM 839 C C . ILE A 1 104 ? -7.975 7.748 2.633 1.00 96.38 104 ILE A C 1
ATOM 841 O O . ILE A 1 104 ? -8.733 8.395 3.359 1.00 96.38 104 ILE A O 1
ATOM 845 N N . HIS A 1 105 ? -7.239 6.736 3.100 1.00 96.62 105 HIS A N 1
ATOM 846 C CA . HIS A 1 105 ? -7.272 6.305 4.495 1.00 96.62 105 HIS A CA 1
ATOM 847 C C . HIS A 1 105 ? -6.864 7.435 5.453 1.00 96.62 105 HIS A C 1
ATOM 849 O O . HIS A 1 105 ? -7.551 7.683 6.448 1.00 96.62 105 HIS A O 1
ATOM 855 N N . PHE A 1 106 ? -5.785 8.160 5.144 1.00 94.19 106 PHE A N 1
ATOM 856 C CA . PHE A 1 106 ? -5.335 9.305 5.935 1.00 94.19 106 PHE A CA 1
ATOM 857 C C . PHE A 1 106 ? -6.378 10.420 5.985 1.00 94.19 106 PHE A C 1
ATOM 859 O O . PHE A 1 106 ? -6.699 10.905 7.072 1.00 94.19 106 PHE A O 1
ATOM 866 N N . ILE A 1 107 ? -6.939 10.795 4.834 1.00 95.38 107 ILE A N 1
ATOM 867 C CA . ILE A 1 107 ? -7.945 11.861 4.732 1.00 95.38 107 ILE A CA 1
ATOM 868 C C . ILE A 1 107 ? -9.204 11.490 5.526 1.00 95.38 107 ILE A C 1
ATOM 870 O O . ILE A 1 107 ? -9.732 12.307 6.286 1.00 95.38 107 ILE A O 1
ATOM 874 N N . ARG A 1 108 ? -9.674 10.245 5.383 1.00 95.69 108 ARG A N 1
ATOM 875 C CA . ARG A 1 108 ? -10.930 9.774 5.975 1.00 95.69 108 ARG A CA 1
ATOM 876 C C . ARG A 1 108 ? -10.820 9.507 7.473 1.00 95.69 108 ARG A C 1
ATOM 878 O O . ARG A 1 108 ? -11.678 9.945 8.236 1.00 95.69 108 ARG A O 1
ATOM 885 N N . PHE A 1 109 ? -9.807 8.756 7.898 1.00 95.69 109 PHE A N 1
ATOM 886 C CA . PHE A 1 109 ? -9.716 8.251 9.272 1.00 95.69 109 PHE A CA 1
ATOM 887 C C . PHE A 1 109 ? -8.799 9.072 10.175 1.00 95.69 109 PHE A C 1
ATOM 889 O O . PHE A 1 109 ? -8.836 8.863 11.392 1.00 95.69 109 PHE A O 1
ATOM 896 N N . LYS A 1 110 ? -8.018 9.997 9.597 1.00 93.38 110 LYS A N 1
ATOM 897 C CA . LYS A 1 110 ? -7.118 10.928 10.296 1.00 93.38 110 LYS A CA 1
ATOM 898 C C . LYS A 1 110 ? -6.309 10.226 11.401 1.00 93.38 110 LYS A C 1
ATOM 900 O O . LYS A 1 110 ? -6.408 10.605 12.573 1.00 93.38 110 LYS A O 1
ATOM 905 N N . PRO A 1 111 ? -5.575 9.144 11.072 1.00 91.81 111 PRO A N 1
ATOM 906 C CA . PRO A 1 111 ? -4.825 8.391 12.066 1.00 91.81 111 PRO A CA 1
ATOM 907 C C . PRO A 1 111 ? -3.743 9.273 12.697 1.00 91.81 111 PRO A C 1
ATOM 909 O O . PRO A 1 111 ? -3.123 10.104 12.035 1.00 91.81 111 PRO A O 1
ATOM 912 N N . LYS A 1 112 ? -3.506 9.087 13.998 1.00 91.12 112 LYS A N 1
ATOM 913 C CA . LYS A 1 112 ? -2.402 9.756 14.692 1.00 91.12 112 LYS A CA 1
ATOM 914 C C . LYS A 1 112 ? -1.112 9.010 14.378 1.00 91.12 112 LYS A C 1
ATOM 916 O O . LYS A 1 112 ? -1.029 7.814 14.651 1.00 91.12 112 LYS A O 1
ATOM 921 N N . MET A 1 113 ? -0.128 9.720 13.837 1.00 89.12 113 MET A N 1
ATOM 922 C CA . MET A 1 113 ? 1.165 9.139 13.484 1.00 89.12 1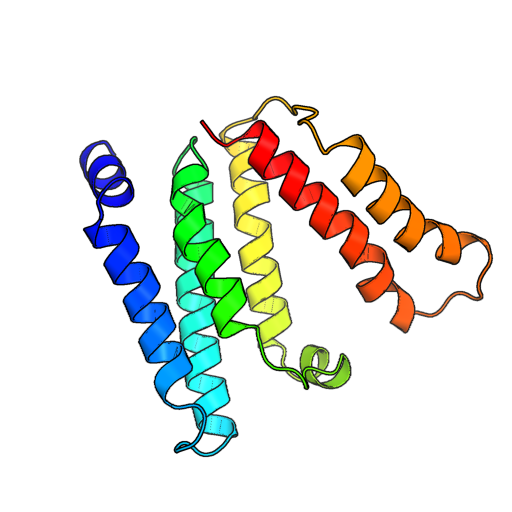13 MET A CA 1
ATOM 923 C C . MET A 1 113 ? 1.877 8.608 14.729 1.00 89.12 113 MET A C 1
ATOM 925 O O . MET A 1 113 ? 2.025 9.322 15.723 1.00 89.12 113 MET A O 1
ATOM 929 N N . LYS A 1 114 ? 2.323 7.355 14.671 1.00 89.00 114 LYS A N 1
ATOM 930 C CA . LYS A 1 114 ? 3.071 6.688 15.736 1.00 89.00 114 LYS A CA 1
ATOM 931 C C . LYS A 1 114 ? 4.486 6.381 15.270 1.00 89.00 114 LYS A C 1
ATOM 933 O O . LYS A 1 114 ? 4.703 5.869 14.174 1.00 89.00 114 LYS A O 1
ATOM 938 N N . LYS A 1 115 ? 5.452 6.639 16.151 1.00 88.25 115 LYS A N 1
ATOM 939 C CA . LYS A 1 115 ? 6.833 6.183 15.987 1.00 88.25 115 LYS A CA 1
ATOM 940 C C . LYS A 1 115 ? 6.918 4.760 16.539 1.00 88.25 115 LYS A C 1
ATOM 942 O O . LYS A 1 115 ? 7.077 4.580 17.740 1.00 88.25 115 LYS A O 1
ATOM 947 N N . GLY A 1 116 ? 6.705 3.760 15.686 1.00 87.69 116 GLY A N 1
ATOM 948 C CA . GLY A 1 116 ? 6.890 2.359 16.079 1.00 87.69 116 GLY A CA 1
ATOM 949 C C . GLY A 1 116 ? 8.362 2.034 16.379 1.00 87.69 116 GLY A C 1
ATOM 950 O O . GLY A 1 116 ? 9.243 2.858 16.134 1.00 87.69 116 GLY A O 1
ATOM 951 N N . ILE A 1 117 ? 8.636 0.803 16.815 1.00 92.38 117 ILE A N 1
ATOM 952 C CA . ILE A 1 117 ? 9.966 0.327 17.252 1.00 92.38 117 ILE A CA 1
ATOM 953 C C . ILE A 1 117 ? 11.073 0.597 16.215 1.00 92.38 117 ILE A C 1
ATOM 955 O O . ILE A 1 117 ? 12.141 1.094 16.555 1.00 92.38 117 ILE A O 1
ATOM 959 N N . PHE A 1 118 ? 10.803 0.346 14.934 1.00 92.88 118 PHE A N 1
ATOM 960 C CA . PHE A 1 118 ? 11.765 0.496 13.837 1.00 92.88 118 PHE A CA 1
ATOM 961 C C . PHE A 1 118 ? 11.746 1.872 13.160 1.00 92.88 118 PHE A C 1
ATOM 963 O O . PHE A 1 118 ? 12.334 2.034 12.093 1.00 92.88 118 PHE A O 1
ATOM 970 N N . PHE A 1 119 ? 11.093 2.879 13.752 1.00 94.00 119 PHE A N 1
ATOM 971 C CA . PHE A 1 119 ? 10.982 4.209 13.138 1.00 94.00 119 PHE A CA 1
ATOM 972 C C . PHE A 1 119 ? 12.351 4.809 12.824 1.00 94.00 119 PHE A C 1
ATOM 974 O O . PHE A 1 119 ? 12.564 5.315 11.728 1.00 94.00 119 PHE A O 1
ATOM 981 N N . LEU A 1 120 ? 13.288 4.713 13.769 1.00 94.38 120 LEU A N 1
ATOM 982 C CA . LEU A 1 120 ? 14.638 5.231 13.582 1.00 94.38 120 LEU A CA 1
ATOM 983 C C . LEU A 1 120 ? 15.398 4.424 12.521 1.00 94.38 120 LEU A C 1
ATOM 985 O O . LEU A 1 120 ? 16.004 5.023 11.645 1.00 94.38 120 LEU A O 1
ATOM 989 N N . GLY A 1 121 ? 15.306 3.090 12.542 1.00 94.25 121 GLY A N 1
ATOM 990 C CA . GLY A 1 121 ? 15.973 2.227 11.560 1.00 94.25 121 GLY A CA 1
ATOM 991 C C . GLY A 1 121 ? 15.528 2.513 10.123 1.00 94.25 121 GLY A C 1
ATOM 992 O O . GLY A 1 121 ? 16.359 2.824 9.273 1.00 94.25 121 GLY A O 1
ATOM 993 N N . PHE A 1 122 ? 14.218 2.500 9.859 1.00 93.31 122 PHE A N 1
ATOM 994 C CA . PHE A 1 12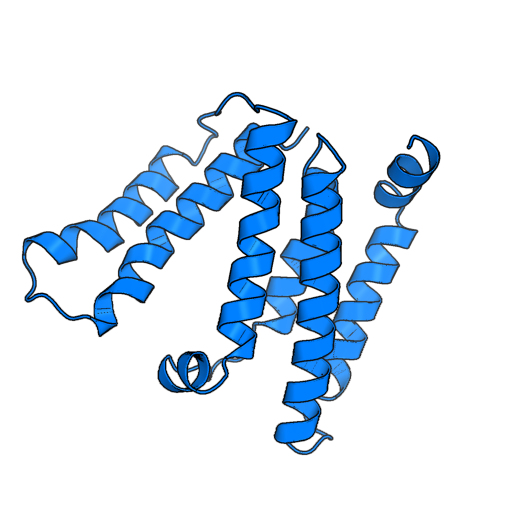2 ? 13.695 2.842 8.531 1.00 93.31 122 PHE A CA 1
ATOM 995 C C . PHE A 1 122 ? 13.923 4.313 8.168 1.00 93.31 122 PHE A C 1
ATOM 997 O O . PHE A 1 122 ? 14.148 4.614 7.000 1.00 93.31 122 PHE A O 1
ATOM 1004 N N . GLY A 1 123 ? 13.916 5.223 9.147 1.00 95.00 123 GLY A N 1
ATOM 1005 C CA . GLY A 1 123 ? 14.250 6.629 8.927 1.00 95.00 123 GLY A CA 1
ATOM 1006 C C . GLY A 1 123 ? 15.702 6.822 8.482 1.00 95.00 123 GLY A C 1
ATOM 1007 O O . GLY A 1 123 ? 15.957 7.561 7.537 1.00 95.00 1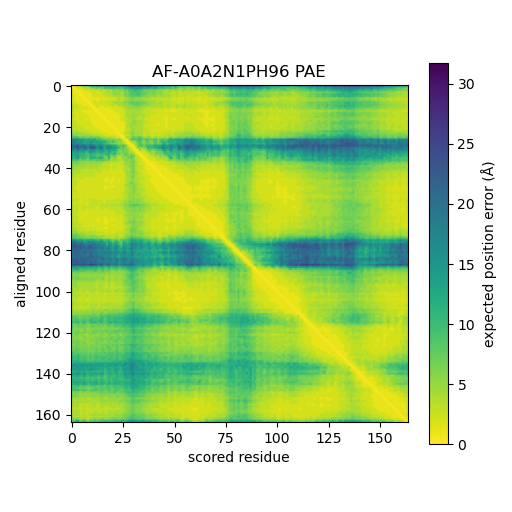23 GLY A O 1
ATOM 1008 N N . LEU A 1 124 ? 16.652 6.117 9.104 1.00 95.44 124 LEU A N 1
ATOM 1009 C CA . LEU A 1 124 ? 18.061 6.140 8.701 1.00 95.44 124 LEU A CA 1
ATOM 1010 C C . LEU A 1 124 ? 18.277 5.513 7.320 1.00 95.44 124 LEU A C 1
ATOM 1012 O O . LEU A 1 124 ? 19.061 6.045 6.540 1.00 95.44 124 LEU A O 1
ATOM 1016 N N . ILE A 1 125 ? 17.561 4.431 6.994 1.00 93.12 125 ILE A N 1
ATOM 1017 C CA . ILE A 1 125 ? 17.578 3.849 5.643 1.00 93.12 125 ILE A CA 1
ATOM 1018 C C . ILE A 1 125 ? 17.027 4.858 4.629 1.00 93.12 125 ILE A C 1
ATOM 1020 O O . ILE A 1 125 ? 17.643 5.088 3.599 1.00 93.12 125 ILE A O 1
ATOM 1024 N N . ALA A 1 126 ? 15.900 5.515 4.908 1.00 93.81 126 ALA A N 1
ATOM 1025 C CA . ALA A 1 126 ? 15.376 6.541 4.008 1.00 93.81 126 ALA A CA 1
ATOM 1026 C C . ALA A 1 126 ? 16.395 7.672 3.787 1.00 93.81 126 ALA A C 1
ATOM 1028 O O . ALA A 1 126 ? 16.624 8.083 2.652 1.00 93.81 126 ALA A O 1
ATOM 1029 N N . LEU A 1 127 ? 17.060 8.126 4.853 1.00 93.69 127 LEU A N 1
ATOM 1030 C CA . LEU A 1 127 ? 18.108 9.139 4.757 1.00 93.69 127 LEU A CA 1
ATOM 1031 C C . LEU A 1 127 ? 19.313 8.660 3.943 1.00 93.69 127 LEU A C 1
ATOM 1033 O O . LEU A 1 127 ? 19.803 9.425 3.119 1.00 93.69 127 LEU A O 1
ATOM 1037 N N . SER A 1 128 ? 19.772 7.416 4.100 1.00 92.38 128 SER A N 1
ATOM 1038 C CA . SER A 1 128 ? 20.921 6.915 3.332 1.00 92.38 128 SER A CA 1
ATOM 1039 C C . SER A 1 128 ? 20.664 6.884 1.822 1.00 92.38 128 SER A C 1
ATOM 1041 O O . SER A 1 128 ? 21.601 7.064 1.051 1.00 92.38 128 SER A O 1
ATOM 1043 N N . TYR A 1 129 ? 19.404 6.739 1.400 1.00 88.25 129 TYR A N 1
ATOM 1044 C CA . TYR A 1 129 ? 18.987 6.818 -0.006 1.00 88.25 129 TYR A CA 1
ATOM 1045 C C . TYR A 1 129 ? 18.836 8.260 -0.526 1.00 88.25 129 TYR A C 1
ATOM 1047 O O . TYR A 1 129 ? 18.917 8.486 -1.736 1.00 88.25 129 TYR A O 1
ATOM 1055 N N . LEU A 1 130 ? 18.623 9.237 0.364 1.00 89.94 130 LEU A N 1
ATOM 1056 C CA . LEU A 1 130 ? 18.451 10.653 0.013 1.00 89.94 130 LEU A CA 1
ATOM 1057 C C . LEU A 1 130 ? 19.754 11.458 0.074 1.00 89.94 130 LEU A C 1
ATOM 1059 O O . LEU A 1 130 ? 19.934 12.370 -0.725 1.00 89.94 130 LEU A O 1
ATOM 1063 N N . ILE A 1 131 ? 20.668 11.132 0.993 1.00 90.62 131 ILE A N 1
ATOM 1064 C CA . ILE A 1 131 ? 21.941 11.850 1.186 1.00 90.62 131 ILE A CA 1
ATOM 1065 C C . ILE A 1 131 ? 22.781 11.932 -0.109 1.00 90.62 131 ILE A C 1
ATOM 1067 O O . ILE A 1 131 ? 23.289 13.021 -0.382 1.00 90.62 131 ILE A O 1
ATOM 1071 N N . PRO A 1 132 ? 22.896 10.875 -0.947 1.00 88.62 132 PRO A N 1
ATOM 1072 C CA . PRO A 1 132 ? 23.603 10.954 -2.229 1.00 88.62 132 PRO A CA 1
ATOM 1073 C C . PRO A 1 132 ? 23.152 12.103 -3.133 1.00 88.62 132 PRO A C 1
ATOM 1075 O O . PRO A 1 132 ? 23.998 12.745 -3.743 1.00 88.62 132 PRO A O 1
ATOM 1078 N N . LEU A 1 133 ? 21.861 12.464 -3.125 1.00 85.00 133 LEU A N 1
ATOM 1079 C CA . LEU A 1 133 ? 21.308 13.535 -3.969 1.00 85.00 133 LEU A CA 1
ATOM 1080 C C . LEU A 1 133 ? 21.918 14.923 -3.707 1.00 85.00 133 LEU A C 1
ATOM 1082 O O . LEU A 1 133 ? 21.710 15.837 -4.500 1.00 85.00 133 LEU A O 1
ATOM 1086 N N . ILE A 1 134 ? 22.629 15.101 -2.591 1.00 87.81 134 ILE A N 1
ATOM 1087 C CA . ILE A 1 134 ? 23.256 16.370 -2.203 1.00 87.81 134 ILE A CA 1
ATOM 1088 C C . ILE A 1 134 ? 24.652 16.513 -2.828 1.00 87.81 134 ILE A C 1
ATOM 1090 O O . ILE A 1 134 ? 25.058 17.626 -3.155 1.00 87.81 134 ILE A O 1
ATOM 1094 N N . TYR A 1 135 ? 25.402 15.414 -2.962 1.00 88.12 135 TYR A N 1
ATOM 1095 C CA . TYR A 1 135 ? 26.827 15.450 -3.320 1.00 88.12 135 TYR A CA 1
ATOM 1096 C C . TYR A 1 135 ? 27.184 14.681 -4.597 1.00 88.12 135 TYR A C 1
ATOM 1098 O O . TYR A 1 135 ? 28.306 14.821 -5.081 1.00 88.12 135 TYR A O 1
ATOM 1106 N N . THR A 1 136 ? 26.273 13.881 -5.157 1.00 85.19 136 THR A N 1
ATOM 1107 C CA . THR A 1 136 ? 26.452 13.282 -6.485 1.00 85.19 136 THR A CA 1
ATOM 1108 C C . THR A 1 136 ? 25.858 14.184 -7.568 1.00 85.19 136 THR A C 1
ATOM 1110 O O . THR A 1 136 ? 24.894 14.905 -7.297 1.00 85.19 136 THR A O 1
ATOM 1113 N N . PRO A 1 137 ? 26.374 14.138 -8.810 1.00 86.69 137 PRO A N 1
ATOM 1114 C CA . PRO A 1 137 ? 25.725 14.784 -9.944 1.00 86.69 137 PRO A CA 1
ATOM 1115 C C . PRO A 1 137 ? 24.248 14.391 -10.039 1.00 86.69 137 PRO A C 1
ATOM 1117 O O . PRO A 1 137 ? 23.879 13.245 -9.776 1.00 86.69 137 PRO A O 1
ATOM 1120 N N . PHE A 1 138 ? 23.396 15.355 -10.389 1.00 84.00 138 PHE A N 1
ATOM 1121 C CA . PHE A 1 138 ? 21.967 15.104 -10.512 1.00 84.00 138 PHE A CA 1
ATOM 1122 C C . PHE A 1 138 ? 21.689 14.216 -11.727 1.00 84.00 138 PHE A C 1
ATOM 1124 O O . PHE A 1 138 ? 21.907 14.621 -12.868 1.00 84.00 138 PHE A O 1
ATOM 1131 N N . GLU A 1 139 ? 21.148 13.029 -11.472 1.00 81.06 139 GLU A N 1
ATOM 1132 C CA . GLU A 1 139 ? 20.728 12.086 -12.500 1.00 81.06 139 GLU A CA 1
ATOM 1133 C C . GLU A 1 139 ? 19.250 11.743 -12.322 1.00 81.06 139 GLU A C 1
ATOM 1135 O O . GLU A 1 139 ? 18.818 11.274 -11.268 1.00 81.06 139 GLU A O 1
ATOM 1140 N N . ILE A 1 140 ? 18.456 11.928 -13.379 1.00 77.44 140 ILE A N 1
ATOM 1141 C CA . ILE A 1 140 ? 17.012 11.632 -13.362 1.00 77.44 140 ILE A CA 1
ATOM 1142 C C . ILE A 1 140 ? 16.763 10.152 -13.031 1.00 77.44 140 ILE A C 1
ATOM 1144 O O . ILE A 1 140 ? 15.816 9.822 -12.316 1.00 77.44 140 ILE A O 1
ATOM 1148 N N . ALA A 1 141 ? 17.648 9.265 -13.495 1.00 74.31 141 ALA A N 1
ATOM 1149 C CA . ALA A 1 141 ? 17.587 7.831 -13.227 1.00 74.31 141 ALA A CA 1
ATOM 1150 C C . ALA A 1 141 ? 17.764 7.474 -11.737 1.00 74.31 141 ALA A C 1
ATOM 1152 O O . ALA A 1 141 ? 17.309 6.412 -11.315 1.00 74.31 141 ALA A O 1
ATOM 1153 N N . ALA A 1 142 ? 18.363 8.353 -10.925 1.00 72.06 142 ALA A N 1
ATOM 1154 C CA . ALA A 1 142 ? 18.544 8.132 -9.492 1.00 72.06 142 ALA A CA 1
ATOM 1155 C C . ALA A 1 142 ? 17.269 8.418 -8.673 1.00 72.06 142 ALA A C 1
ATOM 1157 O O . ALA A 1 142 ? 17.106 7.874 -7.581 1.00 72.06 142 ALA A O 1
ATOM 1158 N N . ILE A 1 143 ? 16.326 9.212 -9.202 1.00 76.88 143 ILE A N 1
ATOM 1159 C CA . ILE A 1 143 ? 15.112 9.639 -8.480 1.00 76.88 143 ILE A CA 1
ATOM 1160 C C . ILE A 1 143 ? 14.266 8.446 -7.991 1.00 76.88 143 ILE A C 1
ATOM 1162 O O . ILE A 1 143 ? 13.935 8.416 -6.802 1.00 76.88 143 ILE A O 1
ATOM 1166 N N . PRO A 1 144 ? 13.922 7.438 -8.823 1.00 72.94 144 PRO A N 1
ATOM 1167 C CA . PRO A 1 144 ? 13.113 6.304 -8.369 1.00 72.94 144 PRO A CA 1
ATOM 1168 C C . PRO A 1 144 ? 13.794 5.494 -7.261 1.00 72.94 144 PRO A C 1
ATOM 1170 O O . PRO A 1 144 ? 13.133 5.052 -6.320 1.00 72.94 144 PRO A O 1
ATOM 1173 N N . VAL A 1 145 ? 15.117 5.328 -7.353 1.00 73.94 145 VAL A N 1
ATOM 1174 C CA . VAL A 1 145 ? 15.913 4.592 -6.366 1.00 73.94 145 VAL A CA 1
ATOM 1175 C C . VAL A 1 145 ? 15.933 5.356 -5.046 1.00 73.94 145 VAL A C 1
ATOM 1177 O O . VAL A 1 145 ? 15.588 4.789 -4.011 1.00 73.94 145 VAL A O 1
ATOM 1180 N N . SER A 1 146 ? 16.234 6.654 -5.069 1.00 78.81 146 SER A N 1
ATOM 1181 C CA . SER A 1 146 ? 16.259 7.497 -3.869 1.00 78.81 146 SER A CA 1
ATOM 1182 C C . SER A 1 146 ? 14.896 7.606 -3.176 1.00 78.81 146 SER A C 1
ATOM 1184 O O . SER A 1 146 ? 14.820 7.647 -1.946 1.00 78.81 146 SER A O 1
ATOM 1186 N N . LEU A 1 147 ? 13.798 7.591 -3.937 1.00 83.69 147 LEU A N 1
ATOM 1187 C CA . LEU A 1 147 ? 12.446 7.584 -3.375 1.00 83.69 147 LEU A CA 1
ATOM 1188 C C . LEU A 1 147 ? 12.074 6.249 -2.720 1.00 83.69 147 LEU A C 1
ATOM 1190 O O . LEU A 1 147 ? 11.234 6.244 -1.821 1.00 83.69 147 LEU A O 1
ATOM 1194 N N . MET A 1 148 ? 12.704 5.135 -3.101 1.00 83.31 148 MET A N 1
ATOM 1195 C CA . MET A 1 148 ? 12.375 3.807 -2.575 1.00 83.31 148 MET A CA 1
ATOM 1196 C C . MET A 1 148 ? 12.559 3.723 -1.053 1.00 83.31 148 MET A C 1
ATOM 1198 O O . MET A 1 148 ? 11.666 3.257 -0.344 1.00 83.31 148 MET A O 1
ATOM 1202 N N . GLY A 1 149 ? 13.670 4.251 -0.527 1.00 84.00 149 GLY A N 1
ATOM 1203 C CA . GLY A 1 149 ? 13.912 4.303 0.920 1.00 84.00 149 GLY A CA 1
ATOM 1204 C C . GLY A 1 149 ? 12.838 5.107 1.663 1.00 84.00 149 GLY A C 1
ATOM 1205 O O . GLY A 1 149 ? 12.354 4.699 2.721 1.00 84.00 149 GLY A O 1
ATOM 1206 N N . THR A 1 150 ? 12.392 6.212 1.065 1.00 90.00 150 THR A N 1
ATOM 1207 C CA . THR A 1 150 ? 11.342 7.073 1.629 1.00 90.00 150 THR A CA 1
ATOM 1208 C C . THR A 1 150 ? 9.967 6.410 1.560 1.00 90.00 150 THR A C 1
ATOM 1210 O O . THR A 1 150 ? 9.192 6.502 2.512 1.00 90.00 150 THR A O 1
ATOM 1213 N N . LEU A 1 151 ? 9.667 5.693 0.474 1.00 89.25 151 LEU A N 1
ATOM 1214 C CA . LEU A 1 151 ? 8.440 4.914 0.323 1.00 89.25 151 LEU A CA 1
ATOM 1215 C C . LEU A 1 151 ? 8.357 3.798 1.366 1.00 89.25 151 LEU A C 1
ATOM 1217 O O . LEU A 1 151 ? 7.328 3.676 2.031 1.00 89.25 151 LEU A O 1
ATOM 1221 N N . PHE A 1 152 ? 9.434 3.034 1.575 1.00 88.31 152 PHE A N 1
ATOM 1222 C CA . PHE A 1 152 ? 9.468 1.997 2.610 1.00 88.31 152 PHE A CA 1
ATOM 1223 C C . PHE A 1 152 ? 9.233 2.572 4.004 1.00 88.31 152 PHE A C 1
ATOM 1225 O O . PHE A 1 152 ? 8.421 2.040 4.765 1.00 88.31 152 PHE A O 1
ATOM 1232 N N . PHE A 1 153 ? 9.881 3.691 4.324 1.00 93.25 153 PHE A N 1
ATOM 1233 C CA . PHE A 1 153 ? 9.647 4.381 5.585 1.00 93.25 153 PHE A CA 1
ATOM 1234 C C . PHE A 1 153 ? 8.199 4.878 5.712 1.00 93.25 153 PHE A C 1
ATOM 1236 O O . PHE A 1 153 ? 7.561 4.652 6.739 1.00 93.25 153 PHE A O 1
ATOM 1243 N N . GLY A 1 154 ? 7.640 5.481 4.662 1.00 92.19 154 GLY A N 1
ATOM 1244 C CA . GLY A 1 154 ? 6.253 5.947 4.634 1.00 92.19 154 GLY A CA 1
ATOM 1245 C C . GLY A 1 154 ? 5.243 4.821 4.866 1.00 92.19 154 GLY A C 1
ATOM 1246 O O . GLY A 1 154 ? 4.349 4.958 5.703 1.00 92.19 154 GLY A O 1
ATOM 1247 N N . VAL A 1 155 ? 5.420 3.681 4.192 1.00 90.94 155 VAL A N 1
ATOM 1248 C CA . VAL A 1 155 ? 4.598 2.475 4.378 1.00 90.94 155 VAL A CA 1
ATOM 1249 C C . VAL A 1 155 ? 4.715 1.958 5.812 1.00 90.94 155 VAL A C 1
ATOM 1251 O O . VAL A 1 155 ? 3.697 1.694 6.453 1.00 90.94 155 VAL A O 1
ATOM 1254 N N . TYR A 1 156 ? 5.932 1.869 6.353 1.00 93.38 156 TYR A N 1
ATOM 1255 C CA . TYR A 1 156 ? 6.155 1.446 7.734 1.00 93.38 156 TYR A CA 1
ATOM 1256 C C . TYR A 1 156 ? 5.419 2.346 8.739 1.00 93.38 156 TYR A C 1
ATOM 1258 O O . TYR A 1 156 ? 4.715 1.851 9.628 1.00 93.38 156 TYR A O 1
ATOM 1266 N N . VAL A 1 157 ? 5.549 3.668 8.600 1.00 94.00 157 VAL A N 1
ATOM 1267 C CA . VAL A 1 157 ? 4.889 4.628 9.493 1.00 94.00 157 VAL A CA 1
ATOM 1268 C C . VAL A 1 157 ? 3.372 4.543 9.346 1.00 94.00 157 VAL A C 1
ATOM 1270 O O . VAL A 1 157 ? 2.665 4.567 10.356 1.00 94.00 157 VAL A O 1
ATOM 1273 N N . PHE A 1 158 ? 2.863 4.393 8.121 1.00 94.38 158 PHE A N 1
ATOM 1274 C CA . PHE A 1 158 ? 1.439 4.214 7.858 1.00 94.38 158 PHE A CA 1
ATOM 1275 C C . PHE A 1 158 ? 0.874 3.011 8.616 1.00 94.38 158 PHE A C 1
ATOM 1277 O O . PHE A 1 158 ? -0.046 3.181 9.421 1.00 94.38 158 PHE A O 1
ATOM 1284 N N . TYR A 1 159 ? 1.447 1.819 8.435 1.00 93.81 159 TYR A N 1
ATOM 1285 C CA . TYR A 1 159 ? 0.966 0.604 9.098 1.00 93.81 159 TYR A CA 1
ATOM 1286 C C . TYR A 1 159 ? 1.144 0.661 10.617 1.00 93.81 159 TYR A C 1
ATOM 1288 O O . TYR A 1 159 ? 0.199 0.375 11.350 1.00 93.81 159 TYR A O 1
ATOM 1296 N N . SER A 1 160 ? 2.276 1.173 11.108 1.00 93.44 160 SER A N 1
ATOM 1297 C CA . SER A 1 160 ? 2.506 1.382 12.550 1.00 93.44 160 SER A CA 1
ATOM 1298 C C . SER A 1 160 ? 1.472 2.311 13.204 1.00 93.44 160 SER A C 1
ATOM 1300 O O . SER A 1 160 ? 1.208 2.218 14.404 1.00 93.44 160 SER A O 1
ATOM 1302 N N . SER A 1 161 ? 0.889 3.229 12.431 1.00 92.75 161 SER A N 1
ATOM 1303 C CA . SER A 1 161 ? -0.073 4.225 12.916 1.00 92.75 161 SER A CA 1
ATOM 1304 C C . SER A 1 161 ? -1.533 3.778 12.795 1.00 92.75 161 SER A C 1
ATOM 1306 O O . SER A 1 161 ? -2.400 4.332 13.476 1.00 92.75 161 SER A O 1
ATOM 1308 N N . THR A 1 162 ? -1.817 2.801 11.931 1.00 93.56 162 THR A N 1
ATOM 1309 C CA . THR A 1 162 ? -3.183 2.450 11.505 1.00 93.56 162 THR A CA 1
ATOM 1310 C C . THR A 1 162 ? -3.603 1.027 11.866 1.00 93.56 162 THR A C 1
ATOM 1312 O O . THR A 1 162 ? -4.799 0.790 12.050 1.00 93.56 162 THR A O 1
ATOM 1315 N N . MET A 1 163 ? -2.653 0.104 12.031 1.00 91.88 163 MET A N 1
ATOM 1316 C CA . MET A 1 163 ? -2.948 -1.260 12.466 1.00 91.88 163 MET A CA 1
ATOM 1317 C C . MET A 1 163 ? -3.438 -1.267 13.914 1.00 91.88 163 MET A C 1
ATOM 1319 O O . MET A 1 163 ? -2.896 -0.570 14.781 1.00 91.88 163 MET A O 1
ATOM 1323 N N . LYS A 1 164 ? -4.488 -2.048 14.159 1.00 84.00 164 LYS A N 1
ATOM 1324 C CA . LYS A 1 164 ? -5.103 -2.255 15.468 1.00 84.00 164 LYS A CA 1
ATOM 1325 C C . LYS A 1 164 ? -5.321 -3.727 15.746 1.00 84.00 164 LYS A C 1
ATOM 1327 O O . LYS A 1 164 ? -5.611 -4.461 14.775 1.00 84.00 164 LYS A O 1
#

Radius of gyration: 17.55 Å; Cα contacts (8 Å, |Δi|>4): 141; chains: 1; bounding box: 48×39×41 Å

Sequence (164 aa):
MKKLESFLNSGLYIFIIFLITFVSWSFYHDTPPHLFNLYNMIGLFILIAINTLVLASFKNTLYSLPTIISFLFIINKATISFESVSAFGFPLFAFSVFLLGPLIHFIRFKPKMKKGIFFLGFGLIALSYLIPLIYTPFEIAAIPVSLMGTLFFGVYVFYSSTMK

pLDDT: mean 85.1, std 12.44, range [47.91, 97.12]

Solvent-accessible su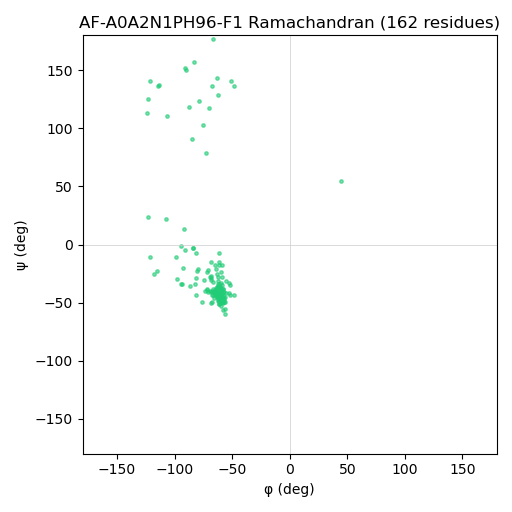rface area (backbone atoms only — not comparable to full-atom values): 9002 Å² total; per-residue (Å²): 107,70,68,58,53,52,43,58,72,31,71,63,45,49,49,52,51,50,49,49,46,45,66,32,50,74,46,66,83,88,34,63,70,71,59,33,50,48,48,31,50,52,37,52,46,52,43,35,52,51,33,21,51,44,31,57,73,39,77,51,44,57,68,36,48,58,43,55,58,40,47,63,63,72,66,67,53,101,77,78,47,73,69,64,48,68,74,38,68,58,59,55,51,49,52,52,52,44,54,45,10,59,52,46,25,44,73,73,64,59,61,65,84,39,82,46,94,57,43,64,60,37,47,52,48,17,44,65,39,46,56,52,73,77,80,48,84,92,50,82,83,48,50,68,61,28,45,44,30,45,50,54,31,50,52,50,40,49,48,56,29,34,48,113

Nearest PDB structures (foldseek):
  5jr9-assembly1_B  TM=2.819E-01  e=7.264E+00  Nanoarchaeum equitans Kin4-M

Foldseek 3Di:
DVVVVVVLVDVVLLVVLVVLLCQLQVCCPPDDPVVNCVSLLVSLLVLLQVLLCCLLPDLASVSNVSSVVSCVSSVPDPDDDPVNCVVDVSNVVSVVSNVNSLVSNCVPVVFDFDCDPCLVVLVVQLCVLQVCCVPPPDDPVSVVSSCVSVVVSVVVRSNVRRHD

Mean predicted aligned error: 6.41 Å

Secondary structure (DSSP, 8-state):
-HHHHHHHTSHHHHHHHHHHHHHHHTTTTTS-HHHHHHHHHHHHHHHHHHHHHHHHH-S-GGGGHHHHHHHHHHS--TT--HHHHHS-HHHHHHHHHHHHHHHHHHHHH-PPP---TTHHHHHHHHHHHHTHHHHSPP-TTHHHHHHHHHHHHHHHHHHHHH--